Protein AF-A0A2R7KC63-F1 (afdb_monomer_lite)

Secondary structure (DSSP, 8-state):
-----EEEEETT--SHHHHHHHGGGGGGGGSHHHHHHHHHHHHHHHHTT--EEE-SS-EEEE-S-S-PPTTEEEEEEES-HHHHHHHHHHTGGG-S--B-SSSSTTPBPTT-TTS--TT--TTS--HHHHHHH--

pLDDT: mean 86.74, std 12.6, range [48.44, 96.81]

Radius of gyration: 17.28 Å; chains: 1; bounding box: 40×52×37 Å

Foldseek 3Di:
DDDQQEEEAAPPDDCPVVLVVCVVVVCLCVPPVQVVQQVVVVVVCVVVVFDWDDDNQAIEGADPDRHHTRSYHYYHHDHDLVVVQVVCVVCVQVDQAAEDPPSHPRHDHPPCRVPDDPCSDRGNDPPVVVVVPPD

Sequence (135 aa):
CRNVSKLFVPKDYSFVAFFEAIFKYQDVIHYEKYANNYDYNKAVFLMSNFKLLDNGFLTLKEDPSYASPISSVFYEFYENIEDLQARLEADAEQIQCIVSKDLVKNSIPFGQTQKPQLWDYADNVDTITFLLTTK

Structure (mmCIF, N/CA/C/O backbone):
data_AF-A0A2R7KC63-F1
#
_entry.id   AF-A0A2R7KC63-F1
#
loop_
_atom_site.group_PDB
_atom_site.id
_atom_site.type_symbol
_atom_site.label_atom_id
_atom_site.label_alt_id
_atom_site.label_comp_id
_atom_site.label_asym_id
_atom_site.label_entity_id
_atom_site.label_seq_id
_atom_site.pdbx_PDB_ins_code
_atom_site.Cartn_x
_atom_site.Cartn_y
_atom_site.Cartn_z
_atom_site.occupancy
_atom_site.B_iso_or_equiv
_atom_site.auth_seq_id
_atom_site.auth_comp_id
_atom_site.auth_asym_id
_atom_site.auth_atom_id
_atom_site.pdbx_PDB_model_num
ATOM 1 N N . CYS A 1 1 ? -6.216 13.164 -6.383 1.00 61.91 1 CYS A N 1
ATOM 2 C CA . CYS A 1 1 ? -6.322 11.700 -6.563 1.00 61.91 1 CYS A CA 1
ATOM 3 C C . CYS A 1 1 ? -5.879 11.014 -5.284 1.00 61.91 1 CYS A C 1
ATOM 5 O O . CYS A 1 1 ? -4.887 11.450 -4.717 1.00 61.91 1 CYS A O 1
ATOM 7 N N . ARG A 1 2 ? -6.613 9.993 -4.830 1.00 80.31 2 ARG A N 1
ATOM 8 C CA . ARG A 1 2 ? -6.258 9.194 -3.650 1.00 80.31 2 ARG A CA 1
ATOM 9 C C . ARG A 1 2 ? -5.502 7.952 -4.118 1.00 80.31 2 ARG A C 1
ATOM 11 O O . ARG A 1 2 ? -6.031 7.196 -4.933 1.00 80.31 2 ARG A O 1
ATOM 18 N N . ASN A 1 3 ? -4.271 7.784 -3.647 1.00 85.69 3 ASN A N 1
ATOM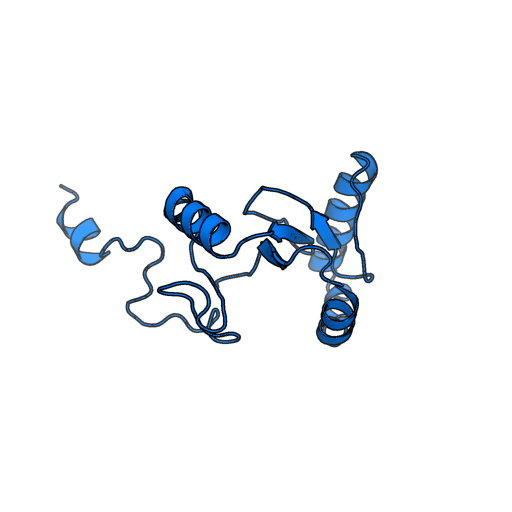 19 C CA . ASN A 1 3 ? -3.433 6.625 -3.954 1.00 85.69 3 ASN A CA 1
ATOM 20 C C . ASN A 1 3 ? -3.459 5.650 -2.774 1.00 85.69 3 ASN A C 1
ATOM 22 O O . ASN A 1 3 ? -3.643 6.067 -1.635 1.00 85.69 3 ASN A O 1
ATOM 26 N N . VAL A 1 4 ? -3.253 4.363 -3.047 1.00 91.00 4 VAL A N 1
ATOM 27 C CA . VAL A 1 4 ? -3.069 3.358 -1.995 1.00 91.00 4 VAL A CA 1
ATOM 28 C C . VAL A 1 4 ? -1.574 3.222 -1.737 1.00 91.00 4 VAL A C 1
ATOM 30 O O . VAL A 1 4 ? -0.851 2.719 -2.593 1.00 91.00 4 VAL A O 1
ATOM 33 N N . SER A 1 5 ? -1.118 3.705 -0.584 1.00 93.75 5 SER A N 1
ATOM 34 C CA . SER A 1 5 ? 0.287 3.651 -0.156 1.00 93.75 5 SER A CA 1
ATOM 35 C C . SER A 1 5 ? 0.580 2.515 0.825 1.00 93.75 5 SER A C 1
ATOM 37 O O . SER A 1 5 ? 1.727 2.086 0.940 1.00 93.75 5 SER A O 1
ATOM 39 N N . LYS A 1 6 ? -0.446 2.003 1.518 1.00 95.62 6 LYS A N 1
ATOM 40 C CA . LYS A 1 6 ? -0.309 0.935 2.510 1.00 95.62 6 LYS A CA 1
ATOM 41 C C . LYS A 1 6 ? -1.383 -0.141 2.363 1.00 95.62 6 LYS A C 1
ATOM 43 O O . LYS A 1 6 ? -2.544 0.166 2.092 1.00 95.62 6 LYS A O 1
ATOM 48 N N . LEU A 1 7 ? -0.986 -1.393 2.573 1.00 95.56 7 LEU A N 1
ATOM 49 C CA . LEU A 1 7 ? -1.848 -2.570 2.623 1.00 95.56 7 LEU A CA 1
ATOM 50 C C . LEU A 1 7 ? -1.777 -3.213 4.010 1.00 95.56 7 LEU A C 1
ATOM 52 O O . LEU A 1 7 ? -0.697 -3.496 4.516 1.00 95.56 7 LEU A O 1
ATOM 56 N N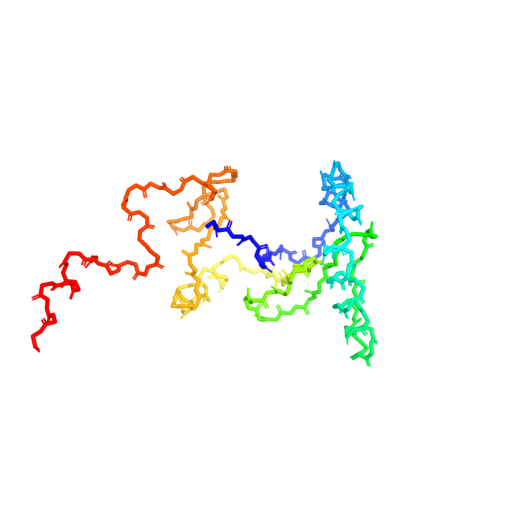 . PHE A 1 8 ? -2.931 -3.505 4.597 1.00 95.62 8 PHE A N 1
ATOM 57 C CA . PHE A 1 8 ? -3.020 -4.380 5.761 1.00 95.62 8 PHE A CA 1
ATOM 58 C C . PHE A 1 8 ? -3.510 -5.744 5.294 1.00 95.62 8 PHE A C 1
ATOM 60 O O . PHE A 1 8 ? -4.566 -5.845 4.664 1.00 95.62 8 PHE A O 1
ATOM 67 N N . VAL A 1 9 ? -2.735 -6.786 5.568 1.00 95.56 9 VAL A N 1
ATOM 68 C CA . VAL A 1 9 ? -3.021 -8.155 5.124 1.00 95.56 9 VAL A CA 1
ATOM 69 C C . VAL A 1 9 ? -3.048 -9.102 6.324 1.00 95.56 9 VAL A C 1
ATOM 71 O O . VAL A 1 9 ? -2.332 -8.863 7.292 1.00 95.56 9 VAL A O 1
ATOM 74 N N . PRO A 1 10 ? -3.878 -10.157 6.318 1.00 94.88 10 PRO A N 1
ATOM 75 C CA . PRO A 1 10 ? -3.887 -11.108 7.423 1.00 94.88 10 PRO A CA 1
ATOM 76 C C . PRO A 1 10 ? -2.533 -11.815 7.520 1.00 94.88 10 PRO A C 1
ATOM 78 O O . PRO A 1 10 ? -1.830 -11.959 6.515 1.00 94.88 10 PRO A O 1
ATOM 81 N N . LYS A 1 11 ? -2.172 -12.274 8.719 1.00 94.69 11 LYS A N 1
ATOM 82 C CA . LYS A 1 11 ? -0.970 -13.089 8.931 1.00 94.69 11 LYS A CA 1
ATOM 83 C C . LYS A 1 11 ? -0.890 -14.231 7.908 1.00 94.69 11 LYS A C 1
ATOM 85 O O . LYS A 1 11 ? -1.901 -14.841 7.566 1.00 94.69 11 LYS A O 1
ATOM 90 N N . ASP A 1 12 ? 0.318 -14.471 7.401 1.00 93.62 12 ASP A N 1
ATOM 91 C CA . ASP A 1 12 ? 0.625 -15.488 6.384 1.00 93.62 12 ASP A CA 1
ATOM 92 C C . ASP A 1 12 ? -0.031 -15.261 5.003 1.00 93.62 12 ASP A C 1
ATOM 94 O O . ASP A 1 12 ? -0.085 -16.167 4.167 1.00 93.62 12 ASP A O 1
ATOM 98 N N . TYR A 1 13 ? -0.498 -14.041 4.713 1.00 94.94 13 TYR A N 1
ATOM 99 C CA . TYR A 1 13 ? -0.998 -13.686 3.385 1.00 94.94 13 TYR A CA 1
ATOM 100 C C . TYR A 1 13 ? 0.079 -13.823 2.297 1.00 94.94 13 TYR A C 1
ATOM 102 O O . TYR A 1 13 ? 1.181 -13.282 2.401 1.00 94.94 13 TYR A O 1
ATOM 110 N N . SER A 1 14 ? -0.278 -14.496 1.200 1.00 94.81 14 SER A N 1
ATOM 111 C CA . SER A 1 14 ? 0.575 -14.639 0.020 1.00 94.81 14 SER A CA 1
ATOM 112 C C . SER A 1 14 ? 0.289 -13.553 -1.016 1.00 94.81 14 SER A C 1
ATOM 114 O O . SER A 1 14 ? -0.813 -13.460 -1.559 1.00 94.81 14 SER A O 1
ATOM 116 N N . PHE A 1 15 ? 1.320 -12.784 -1.369 1.00 95.25 15 PHE A N 1
ATOM 117 C CA . PHE A 1 15 ? 1.245 -11.743 -2.398 1.00 95.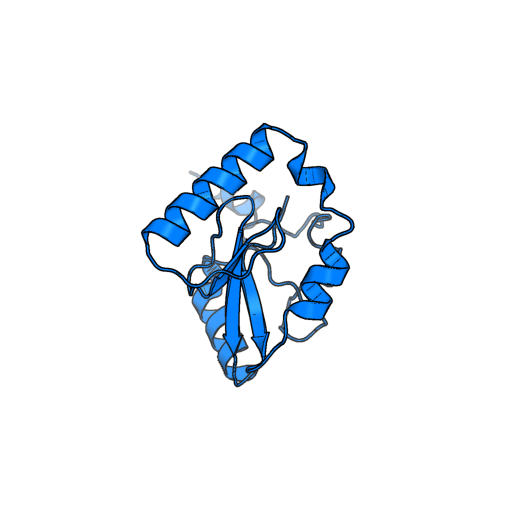25 15 PHE A CA 1
ATOM 118 C C . PHE A 1 15 ? 1.276 -12.272 -3.841 1.00 95.25 15 PHE A C 1
ATOM 120 O O . PHE A 1 15 ? 1.244 -11.472 -4.773 1.00 95.25 15 PHE A O 1
ATOM 127 N N . VAL A 1 16 ? 1.302 -13.593 -4.061 1.00 94.25 16 VAL A N 1
ATOM 128 C CA . VAL A 1 16 ? 1.348 -14.182 -5.414 1.00 94.25 16 VAL A CA 1
ATOM 129 C C . VAL A 1 16 ? 0.162 -13.713 -6.261 1.00 94.25 16 VAL A C 1
ATOM 131 O O . VAL A 1 16 ? 0.361 -13.105 -7.310 1.00 94.25 16 VAL A O 1
ATOM 134 N N . ALA A 1 17 ? -1.067 -13.887 -5.764 1.00 93.81 17 ALA A N 1
ATOM 135 C CA . ALA A 1 17 ? -2.273 -13.480 -6.491 1.00 93.81 17 ALA A CA 1
ATOM 136 C C . ALA A 1 17 ? -2.334 -11.959 -6.726 1.00 93.81 17 ALA A C 1
ATOM 138 O O . ALA A 1 17 ? -2.827 -11.499 -7.757 1.00 93.81 17 ALA A O 1
ATOM 139 N N . PHE A 1 18 ? -1.811 -11.168 -5.783 1.00 94.38 18 PHE A N 1
ATOM 140 C CA . PHE A 1 18 ? -1.705 -9.719 -5.940 1.00 94.38 18 PHE A CA 1
ATOM 141 C C . PHE A 1 18 ? -0.754 -9.353 -7.088 1.00 94.38 18 PHE A C 1
ATOM 143 O O . PHE A 1 18 ? -1.117 -8.555 -7.956 1.00 94.38 18 PHE A O 1
ATOM 150 N N . PHE A 1 19 ? 0.436 -9.958 -7.129 1.00 94.19 19 PHE A N 1
ATOM 151 C CA . PHE A 1 19 ? 1.412 -9.685 -8.179 1.00 94.19 19 PHE A CA 1
ATOM 152 C C . PHE A 1 19 ? 0.945 -10.142 -9.558 1.00 94.19 19 PHE A C 1
ATOM 154 O O . PHE A 1 19 ? 1.142 -9.414 -10.529 1.00 94.19 19 PHE A O 1
ATOM 161 N N . GLU A 1 20 ? 0.272 -11.286 -9.656 1.00 93.94 20 GLU A N 1
ATOM 162 C CA . GLU A 1 20 ? -0.331 -11.742 -10.912 1.00 93.94 20 GLU A CA 1
ATOM 163 C C . GLU A 1 20 ? -1.398 -10.758 -11.412 1.00 93.94 20 GLU A C 1
ATOM 165 O O . GLU A 1 20 ? -1.399 -10.368 -12.581 1.00 93.94 20 GLU A O 1
ATOM 170 N N . ALA A 1 21 ? -2.277 -10.287 -10.522 1.00 93.25 21 ALA A N 1
ATOM 171 C CA . ALA A 1 21 ? -3.349 -9.364 -10.884 1.00 93.25 21 ALA A CA 1
ATOM 172 C C . ALA A 1 21 ? -2.836 -7.982 -11.328 1.00 93.25 21 ALA A C 1
ATOM 174 O O . ALA A 1 21 ? -3.437 -7.351 -12.206 1.00 93.25 21 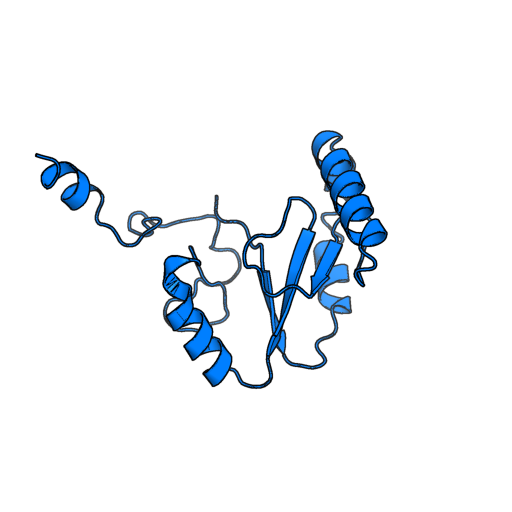ALA A O 1
ATOM 175 N N . ILE A 1 22 ? -1.745 -7.497 -10.726 1.00 93.56 22 ILE A N 1
ATOM 176 C CA . ILE A 1 22 ? -1.167 -6.184 -11.046 1.00 93.56 22 ILE A CA 1
ATOM 177 C C . ILE A 1 22 ? -0.229 -6.226 -12.257 1.00 93.56 22 ILE A C 1
ATOM 179 O O . ILE A 1 22 ? 0.013 -5.185 -12.863 1.00 93.56 22 ILE A O 1
ATOM 183 N N . PHE A 1 23 ? 0.240 -7.410 -12.665 1.00 94.00 23 PHE A N 1
ATOM 184 C CA . PHE A 1 23 ? 1.173 -7.592 -13.784 1.00 94.00 23 PHE A CA 1
ATOM 185 C C . PHE A 1 23 ? 0.671 -7.003 -15.108 1.00 94.00 23 PHE A C 1
ATOM 187 O O . PHE A 1 23 ? 1.455 -6.524 -15.923 1.00 94.00 23 PHE A O 1
ATOM 194 N N . LYS A 1 24 ? -0.651 -6.930 -15.300 1.00 95.12 24 LYS A N 1
ATOM 195 C CA . LYS A 1 24 ? -1.266 -6.261 -16.460 1.00 95.12 24 LYS A CA 1
ATOM 196 C C . LYS A 1 24 ? -0.899 -4.774 -16.606 1.00 95.12 24 LYS A C 1
ATOM 198 O O . LYS A 1 24 ? -1.169 -4.197 -17.650 1.00 95.12 24 LYS A O 1
ATOM 203 N N . TYR A 1 25 ? -0.338 -4.152 -15.567 1.00 93.50 25 TYR A N 1
ATOM 204 C CA . TYR A 1 25 ? 0.110 -2.758 -15.563 1.00 93.50 25 TYR A CA 1
ATOM 205 C C . TYR A 1 25 ? 1.634 -2.602 -15.688 1.00 93.50 25 TYR A C 1
ATOM 207 O O . TYR A 1 25 ? 2.128 -1.488 -15.525 1.00 93.50 25 TYR A O 1
ATOM 215 N N . GLN A 1 26 ? 2.376 -3.678 -15.976 1.00 95.50 26 GLN A N 1
ATOM 216 C CA . GLN A 1 26 ? 3.844 -3.670 -16.062 1.00 95.50 26 GLN A CA 1
ATOM 217 C C . GLN A 1 26 ? 4.407 -2.593 -17.000 1.00 95.50 26 GLN A C 1
ATOM 219 O O . GLN A 1 26 ? 5.458 -2.028 -16.712 1.00 95.50 26 GLN A O 1
ATOM 224 N N . ASP A 1 27 ? 3.676 -2.242 -18.064 1.00 96.44 27 ASP A N 1
ATOM 225 C CA . ASP A 1 27 ? 4.096 -1.261 -19.072 1.00 96.44 27 ASP A CA 1
ATOM 226 C C . ASP A 1 27 ? 4.356 0.134 -18.480 1.00 96.44 27 ASP A C 1
ATOM 228 O O . ASP A 1 27 ? 5.012 0.966 -19.109 1.00 96.44 27 ASP A O 1
ATOM 232 N N . VAL A 1 28 ? 3.899 0.396 -17.247 1.00 94.31 28 VAL A N 1
ATOM 233 C CA . VAL A 1 28 ? 4.216 1.625 -16.511 1.00 94.31 28 VAL A CA 1
ATOM 234 C C . VAL A 1 28 ? 5.728 1.842 -16.358 1.00 94.31 28 VAL A C 1
ATOM 236 O O . VAL A 1 28 ? 6.185 2.985 -16.304 1.00 94.31 28 VAL A O 1
ATOM 239 N N . ILE A 1 29 ? 6.520 0.766 -16.353 1.00 95.75 29 ILE A N 1
ATOM 240 C CA . ILE A 1 29 ? 7.980 0.848 -16.270 1.00 95.75 29 ILE A CA 1
ATOM 241 C C . ILE A 1 29 ? 8.610 1.485 -17.512 1.00 95.75 29 ILE A C 1
ATOM 243 O O . ILE A 1 29 ? 9.715 2.007 -17.442 1.00 95.75 29 ILE A O 1
ATOM 247 N N . HIS A 1 30 ? 7.913 1.509 -18.651 1.00 95.75 30 HIS A N 1
ATOM 248 C CA . HIS A 1 30 ? 8.417 2.153 -19.865 1.00 95.75 30 HIS A CA 1
ATOM 249 C C . HIS A 1 30 ? 8.351 3.684 -19.805 1.00 95.75 30 HIS A C 1
ATOM 251 O O . HIS A 1 30 ? 8.967 4.361 -20.629 1.00 95.75 30 HIS A O 1
ATOM 257 N N . TYR A 1 31 ? 7.649 4.257 -18.822 1.00 96.06 31 TYR A N 1
ATOM 258 C CA . TYR A 1 31 ? 7.709 5.690 -18.565 1.00 96.06 31 TYR A CA 1
ATOM 259 C C . TYR A 1 31 ? 8.975 6.025 -17.778 1.00 96.06 31 TYR A C 1
ATOM 261 O O . TYR A 1 31 ? 9.080 5.726 -16.591 1.00 96.06 31 TYR A O 1
ATOM 269 N N . GLU A 1 32 ? 9.902 6.735 -18.418 1.00 96.19 32 GLU A N 1
ATOM 270 C CA . GLU A 1 32 ? 11.225 7.070 -17.869 1.00 96.19 32 GLU A CA 1
ATOM 271 C C . GLU A 1 32 ? 11.165 7.679 -16.457 1.00 96.19 32 GLU A C 1
ATOM 273 O O . GLU A 1 32 ? 11.892 7.273 -15.555 1.00 96.19 32 GLU A O 1
ATOM 278 N N . LYS A 1 33 ? 10.232 8.609 -16.214 1.00 95.62 33 LYS A N 1
ATOM 279 C CA . LYS A 1 33 ? 10.054 9.216 -14.883 1.00 95.62 33 LYS A CA 1
ATOM 280 C C . LYS A 1 33 ? 9.663 8.193 -13.817 1.00 95.62 33 LYS A C 1
ATOM 282 O O . LYS A 1 33 ? 10.080 8.334 -12.670 1.00 95.62 33 LYS A O 1
ATOM 287 N N . TYR A 1 34 ? 8.845 7.206 -14.170 1.00 96.38 34 TYR A N 1
ATOM 288 C CA . TYR A 1 34 ? 8.445 6.150 -13.249 1.00 96.38 34 TYR A CA 1
ATOM 289 C C . TYR A 1 34 ? 9.605 5.185 -13.001 1.00 96.38 34 TYR A C 1
ATOM 291 O O . TYR A 1 34 ? 9.928 4.937 -11.842 1.00 96.38 34 TYR A O 1
ATOM 299 N N . ALA A 1 35 ? 10.280 4.735 -14.064 1.00 96.00 35 ALA A N 1
ATOM 300 C CA . ALA A 1 35 ? 11.462 3.876 -13.974 1.00 96.00 35 ALA A CA 1
ATOM 301 C C . ALA A 1 35 ? 12.542 4.473 -13.068 1.00 96.00 35 ALA A C 1
ATOM 303 O O . ALA A 1 35 ? 13.010 3.810 -12.149 1.00 96.00 35 ALA A O 1
ATOM 304 N N . ASN A 1 36 ? 12.838 5.764 -13.228 1.00 95.88 36 ASN A N 1
ATOM 305 C CA . ASN A 1 36 ? 13.820 6.455 -12.393 1.00 95.88 36 ASN A CA 1
ATOM 306 C C . ASN A 1 36 ? 13.426 6.466 -10.905 1.00 95.88 36 ASN A C 1
ATOM 308 O O . ASN A 1 36 ? 14.284 6.315 -10.039 1.00 95.88 36 ASN A O 1
ATOM 312 N N . ASN A 1 37 ? 12.134 6.633 -10.591 1.00 95.44 37 ASN A N 1
ATOM 313 C CA . ASN A 1 37 ? 11.655 6.546 -9.207 1.00 95.44 37 ASN A CA 1
ATOM 314 C C . ASN A 1 37 ? 11.756 5.116 -8.667 1.00 95.44 37 ASN A C 1
ATOM 316 O O . ASN A 1 37 ? 12.122 4.929 -7.508 1.00 95.44 37 ASN A O 1
ATOM 320 N N . TYR A 1 38 ? 11.443 4.125 -9.494 1.00 96.50 38 TYR A N 1
ATOM 321 C CA . TYR A 1 38 ? 11.549 2.716 -9.142 1.00 96.50 38 TYR A CA 1
ATOM 322 C C . TYR A 1 38 ? 12.982 2.299 -8.838 1.00 96.50 38 TYR A C 1
ATOM 324 O O . TYR A 1 38 ? 13.249 1.821 -7.734 1.00 96.50 38 TYR A O 1
ATOM 332 N N . ASP A 1 39 ? 13.919 2.581 -9.738 1.00 95.56 39 ASP A N 1
ATOM 333 C CA . ASP A 1 39 ? 15.324 2.232 -9.544 1.00 95.56 39 ASP A CA 1
ATOM 334 C C . ASP A 1 39 ? 15.920 2.948 -8.327 1.00 95.56 39 ASP A C 1
ATOM 336 O O . ASP A 1 39 ? 16.618 2.327 -7.521 1.00 95.56 39 ASP A O 1
ATOM 340 N N . TYR A 1 40 ? 15.590 4.231 -8.136 1.00 95.25 40 TYR A N 1
ATOM 341 C CA . TYR A 1 40 ? 16.034 5.000 -6.974 1.00 95.25 40 TYR A CA 1
ATOM 342 C C . TYR A 1 40 ? 15.536 4.395 -5.654 1.00 95.25 40 TYR A C 1
ATOM 344 O O . TYR A 1 40 ? 16.342 4.088 -4.773 1.00 95.25 40 TYR A O 1
ATOM 352 N N . ASN A 1 41 ? 14.222 4.190 -5.506 1.00 94.50 41 ASN A N 1
ATOM 353 C CA . ASN A 1 41 ? 13.652 3.683 -4.253 1.00 94.50 41 ASN A CA 1
ATOM 354 C C . ASN A 1 41 ? 14.103 2.248 -3.971 1.00 94.50 41 ASN A C 1
ATOM 356 O O . ASN A 1 41 ? 14.463 1.923 -2.838 1.00 94.50 41 ASN A O 1
ATOM 360 N N . LYS A 1 42 ? 14.177 1.407 -5.008 1.00 93.81 42 LYS A N 1
ATOM 361 C CA . LYS A 1 42 ? 14.716 0.051 -4.900 1.00 93.81 42 LYS A CA 1
ATOM 362 C C . LYS A 1 42 ? 16.159 0.060 -4.400 1.00 93.81 42 LYS A C 1
ATOM 364 O O . LYS A 1 42 ? 16.477 -0.677 -3.468 1.00 93.81 42 LYS A O 1
ATOM 369 N N . ALA A 1 43 ? 17.021 0.909 -4.960 1.00 93.69 43 ALA A N 1
ATOM 370 C CA . ALA A 1 43 ? 18.402 1.036 -4.503 1.00 93.69 43 ALA A CA 1
ATOM 371 C C . ALA A 1 43 ? 18.478 1.487 -3.035 1.00 93.69 43 ALA A C 1
ATOM 373 O O . ALA A 1 43 ? 19.197 0.872 -2.247 1.00 93.69 43 ALA A O 1
ATOM 374 N N . VAL A 1 44 ? 17.704 2.505 -2.639 1.00 92.75 44 VAL A N 1
ATOM 375 C CA . VAL A 1 44 ? 17.645 2.999 -1.247 1.00 92.75 44 VAL A CA 1
ATOM 376 C C . VAL A 1 44 ? 17.263 1.887 -0.270 1.00 92.75 44 VAL A C 1
ATOM 378 O O . VAL A 1 44 ? 17.889 1.733 0.785 1.00 92.75 44 VAL A O 1
ATOM 381 N N . PHE A 1 45 ? 16.262 1.081 -0.618 1.00 92.69 45 PHE A N 1
ATOM 382 C CA . PHE A 1 45 ? 15.810 -0.009 0.236 1.00 92.69 45 PHE A CA 1
ATOM 383 C C . PHE A 1 45 ? 16.815 -1.160 0.323 1.00 92.69 45 PHE A C 1
ATOM 385 O O . PHE A 1 45 ? 17.057 -1.663 1.423 1.00 92.69 45 PHE A O 1
ATOM 392 N N . LEU A 1 46 ? 17.436 -1.542 -0.797 1.00 90.31 46 LEU A N 1
ATOM 393 C CA . LEU A 1 46 ? 18.462 -2.589 -0.823 1.00 90.31 46 LEU A CA 1
ATOM 394 C C . LEU A 1 46 ? 19.717 -2.180 -0.044 1.00 90.31 46 LEU A C 1
ATOM 396 O O . LEU A 1 46 ? 20.245 -2.987 0.715 1.00 90.31 46 LEU A O 1
ATOM 400 N N . MET A 1 47 ? 20.156 -0.921 -0.158 1.00 90.31 47 MET A N 1
ATOM 401 C CA . MET A 1 47 ? 21.286 -0.392 0.624 1.00 90.31 47 MET A CA 1
ATOM 402 C C . MET A 1 47 ? 21.028 -0.430 2.133 1.00 90.31 47 MET A C 1
ATOM 404 O O . MET A 1 47 ? 21.963 -0.522 2.922 1.00 90.31 47 MET A O 1
ATOM 408 N N . SER A 1 48 ? 19.759 -0.380 2.529 1.00 88.69 48 SER A N 1
ATOM 409 C CA . SER A 1 48 ? 19.336 -0.423 3.928 1.00 88.69 48 SER A CA 1
ATOM 410 C C . SER A 1 48 ? 19.037 -1.850 4.421 1.00 88.69 48 SER A C 1
ATOM 412 O O . SER A 1 48 ? 18.487 -2.009 5.507 1.00 88.69 48 SER A O 1
ATOM 414 N N . ASN A 1 49 ? 19.384 -2.892 3.649 1.00 85.19 49 ASN A N 1
ATOM 415 C CA . ASN A 1 49 ? 19.139 -4.309 3.963 1.00 85.19 49 ASN A CA 1
ATOM 416 C C . ASN A 1 49 ? 17.666 -4.661 4.254 1.00 85.19 49 ASN A C 1
ATOM 418 O O . ASN A 1 49 ? 17.375 -5.621 4.974 1.00 85.19 49 ASN A O 1
ATOM 422 N N . PHE A 1 50 ? 16.714 -3.920 3.681 1.00 87.06 50 PHE A N 1
ATOM 423 C CA . PHE A 1 50 ? 15.305 -4.286 3.793 1.00 87.06 50 PHE A CA 1
ATOM 424 C C . PHE A 1 50 ? 14.978 -5.479 2.894 1.00 87.06 50 PHE A C 1
ATOM 426 O O . PHE A 1 50 ? 15.415 -5.555 1.745 1.00 87.06 50 PHE A O 1
ATOM 433 N N . LYS A 1 51 ? 14.154 -6.402 3.404 1.00 86.88 51 LYS A N 1
ATOM 434 C CA . LYS A 1 51 ? 13.541 -7.439 2.571 1.00 86.88 51 LYS A CA 1
ATOM 435 C C . LYS A 1 51 ? 12.458 -6.799 1.710 1.00 86.88 51 LYS A C 1
ATOM 437 O O . LYS A 1 51 ? 11.563 -6.137 2.230 1.00 86.88 51 LYS A O 1
ATOM 442 N N . LEU A 1 52 ? 12.550 -7.015 0.405 1.00 91.19 52 LEU A N 1
ATOM 443 C CA . LEU A 1 52 ? 11.615 -6.487 -0.577 1.00 91.19 52 LEU A CA 1
ATOM 444 C C . LEU A 1 52 ? 10.987 -7.634 -1.348 1.00 91.19 52 LEU A C 1
ATOM 446 O O . LEU A 1 52 ? 11.679 -8.575 -1.741 1.00 91.19 52 LEU A O 1
ATOM 450 N N . LEU A 1 53 ? 9.688 -7.522 -1.593 1.00 92.69 53 LEU A N 1
ATOM 451 C CA . LEU A 1 53 ? 9.039 -8.280 -2.652 1.00 92.69 53 LEU A CA 1
ATOM 452 C C . LEU A 1 53 ? 9.010 -7.388 -3.888 1.00 92.69 53 LEU A C 1
ATOM 454 O O . LEU A 1 53 ? 8.649 -6.218 -3.800 1.00 92.69 53 LEU A O 1
ATOM 458 N N . ASP A 1 54 ? 9.408 -7.927 -5.028 1.00 92.19 54 ASP A N 1
ATOM 459 C CA . ASP A 1 54 ? 9.605 -7.156 -6.248 1.00 92.19 54 ASP A CA 1
ATOM 460 C C . ASP A 1 54 ? 9.109 -7.955 -7.453 1.00 92.19 54 ASP A C 1
ATOM 462 O O . ASP A 1 54 ? 9.353 -9.159 -7.550 1.00 92.19 54 ASP A O 1
ATOM 466 N N . ASN A 1 55 ? 8.412 -7.278 -8.363 1.00 91.06 55 ASN A N 1
ATOM 467 C CA . ASN A 1 55 ? 7.908 -7.840 -9.613 1.00 91.06 55 ASN A CA 1
ATOM 468 C C . ASN A 1 55 ? 8.451 -7.126 -10.868 1.00 91.06 55 ASN A C 1
ATOM 470 O O . ASN A 1 55 ? 7.925 -7.336 -11.961 1.00 91.06 55 ASN A O 1
ATOM 474 N N . GLY A 1 56 ? 9.475 -6.278 -10.727 1.00 91.19 56 GLY A N 1
ATOM 475 C CA . GLY A 1 56 ? 10.141 -5.593 -11.836 1.00 91.19 56 GLY A CA 1
ATOM 476 C C . GLY A 1 56 ? 9.606 -4.196 -12.153 1.00 91.19 56 GLY A C 1
ATOM 477 O O . GLY A 1 56 ? 10.216 -3.497 -12.957 1.00 91.19 56 GLY A O 1
ATOM 478 N N . PHE A 1 57 ? 8.508 -3.771 -11.526 1.00 94.19 57 PHE A N 1
ATOM 479 C CA . PHE A 1 57 ? 7.966 -2.413 -11.675 1.00 94.19 57 PHE A CA 1
ATOM 480 C C . PHE A 1 57 ? 7.282 -1.876 -10.411 1.00 94.19 57 PHE A C 1
ATOM 482 O O . PHE A 1 57 ? 7.015 -0.683 -10.319 1.00 94.19 57 PHE A O 1
ATOM 489 N N . LEU A 1 58 ? 7.002 -2.729 -9.428 1.00 95.12 58 LEU A N 1
ATOM 490 C CA . LEU A 1 58 ? 6.428 -2.378 -8.139 1.00 95.12 58 LEU A CA 1
ATOM 491 C C . LEU A 1 58 ? 7.175 -3.129 -7.038 1.00 95.12 58 LEU A C 1
ATOM 493 O O . LEU A 1 58 ? 7.320 -4.350 -7.093 1.00 95.12 58 LEU A O 1
ATOM 497 N N . THR A 1 59 ? 7.569 -2.405 -5.995 1.00 95.25 59 THR A N 1
ATOM 498 C CA . THR A 1 59 ? 8.132 -3.007 -4.784 1.00 95.25 59 THR A CA 1
ATOM 499 C C . THR A 1 59 ? 7.109 -3.028 -3.652 1.00 95.25 59 THR A C 1
ATOM 501 O O . THR A 1 59 ? 6.344 -2.079 -3.462 1.00 95.25 59 THR A O 1
ATOM 504 N N . LEU A 1 60 ? 7.092 -4.111 -2.878 1.00 95.88 60 LEU A N 1
ATOM 505 C CA . LEU A 1 60 ? 6.404 -4.189 -1.596 1.00 95.88 60 LEU A CA 1
ATOM 506 C C . LEU A 1 60 ? 7.430 -4.287 -0.475 1.00 95.88 60 LEU A C 1
ATOM 508 O O . LEU A 1 60 ? 8.339 -5.123 -0.514 1.00 95.88 60 LEU A O 1
ATOM 512 N N . LYS A 1 61 ? 7.248 -3.452 0.543 1.00 94.94 61 LYS A N 1
ATOM 513 C CA . LYS A 1 61 ? 8.106 -3.396 1.725 1.00 94.94 61 LYS A CA 1
ATOM 514 C C . LYS A 1 61 ? 7.245 -3.502 2.976 1.00 94.94 61 LYS A C 1
ATOM 516 O O . LYS A 1 61 ? 6.247 -2.799 3.089 1.00 94.94 61 LYS A O 1
ATOM 521 N N . GLU A 1 62 ? 7.643 -4.353 3.911 1.00 95.19 62 GLU A N 1
ATOM 522 C CA . GLU A 1 62 ? 7.010 -4.382 5.226 1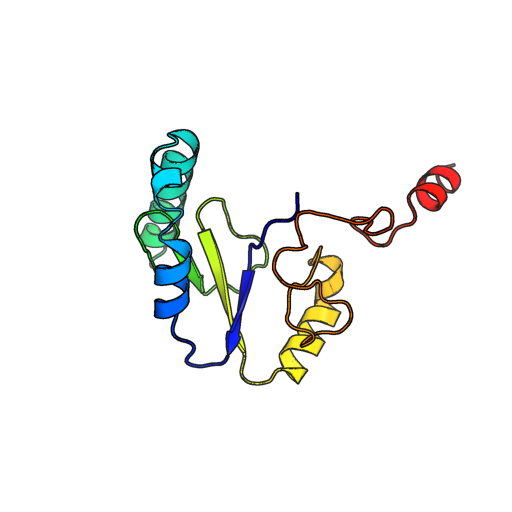.00 95.19 62 GLU A CA 1
ATOM 523 C C . GLU A 1 62 ? 7.452 -3.140 6.015 1.00 95.19 62 GLU A C 1
ATOM 525 O O . GLU A 1 62 ? 8.648 -2.955 6.256 1.00 95.19 62 GLU A O 1
ATOM 530 N N . ASP A 1 63 ? 6.516 -2.243 6.335 1.00 94.88 63 ASP A N 1
ATOM 531 C CA . ASP A 1 63 ? 6.829 -0.967 6.989 1.00 94.88 63 ASP A CA 1
ATOM 532 C C . ASP A 1 63 ? 5.615 -0.405 7.760 1.00 94.88 63 ASP A C 1
ATOM 534 O O . ASP A 1 63 ? 4.499 -0.368 7.220 1.00 94.88 63 ASP A O 1
ATOM 538 N N . PRO A 1 64 ? 5.794 0.067 9.011 1.00 93.44 64 PRO A N 1
ATOM 539 C CA . PRO A 1 64 ? 4.719 0.666 9.797 1.00 93.44 64 PRO A CA 1
ATOM 540 C C . PRO A 1 64 ? 4.241 2.028 9.270 1.00 93.44 64 PRO A C 1
ATOM 542 O O . PRO A 1 64 ? 3.097 2.396 9.543 1.00 93.44 64 PRO A O 1
ATOM 545 N N . SER A 1 65 ? 5.046 2.744 8.482 1.00 93.19 65 SER A N 1
ATOM 546 C CA . SER A 1 65 ? 4.688 4.043 7.900 1.00 93.19 65 SER A CA 1
ATOM 547 C C . SER A 1 65 ? 3.477 3.955 6.966 1.00 93.19 65 SER A C 1
ATOM 549 O O . SER A 1 65 ? 3.307 2.979 6.239 1.00 93.19 65 SER A O 1
ATOM 551 N N . TYR A 1 66 ? 2.646 5.001 6.946 1.00 91.25 66 TYR A N 1
ATOM 552 C CA . TYR A 1 66 ? 1.501 5.121 6.035 1.00 91.25 66 TYR A CA 1
ATOM 553 C C . TYR A 1 66 ? 1.874 5.666 4.652 1.00 91.25 66 TYR A C 1
ATOM 555 O O . TYR A 1 66 ? 1.129 5.467 3.690 1.00 91.25 66 TYR A O 1
ATOM 563 N N . ALA A 1 67 ? 3.015 6.346 4.527 1.00 90.88 67 ALA A N 1
ATOM 564 C CA . ALA A 1 67 ? 3.428 7.013 3.298 1.00 90.88 67 ALA A CA 1
ATOM 565 C C . ALA A 1 67 ? 4.528 6.212 2.592 1.00 90.88 67 ALA A C 1
ATOM 567 O O . ALA A 1 67 ? 5.685 6.225 3.014 1.00 90.88 67 ALA A O 1
ATOM 568 N N . SER A 1 68 ? 4.165 5.543 1.498 1.00 92.94 68 SER A N 1
ATOM 569 C CA . SER A 1 68 ? 5.112 4.866 0.618 1.00 92.94 68 SER A CA 1
ATOM 570 C C . SER A 1 68 ? 5.554 5.789 -0.523 1.00 92.94 68 SER A C 1
ATOM 572 O O . SER A 1 68 ? 4.762 6.606 -1.011 1.00 92.94 68 SER A O 1
ATOM 574 N N . PRO A 1 69 ? 6.816 5.691 -0.974 1.00 93.50 69 PRO A N 1
ATOM 575 C CA . PRO A 1 69 ? 7.264 6.435 -2.139 1.00 93.50 69 PRO A CA 1
ATOM 576 C C . PRO A 1 69 ? 6.646 5.871 -3.425 1.00 93.50 69 PRO A C 1
ATOM 578 O O . PRO A 1 69 ? 6.109 4.763 -3.461 1.00 93.50 69 PRO A O 1
ATOM 581 N N . ILE A 1 70 ? 6.753 6.634 -4.516 1.00 91.94 70 ILE A N 1
ATOM 582 C CA . ILE A 1 70 ? 6.331 6.192 -5.853 1.00 91.94 70 ILE A CA 1
ATOM 583 C C . ILE A 1 70 ? 6.969 4.835 -6.164 1.00 91.94 70 ILE A C 1
ATOM 585 O O . ILE A 1 70 ? 8.102 4.586 -5.756 1.00 91.94 70 ILE A O 1
ATOM 589 N N . SER A 1 71 ? 6.250 3.974 -6.897 1.00 92.19 71 SER A N 1
ATOM 590 C CA . SER A 1 71 ? 6.651 2.602 -7.278 1.00 92.19 71 SER A CA 1
ATOM 591 C C . SER A 1 71 ? 6.844 1.620 -6.116 1.00 92.19 71 SER A C 1
ATOM 593 O O . SER A 1 71 ? 7.332 0.506 -6.304 1.00 92.19 71 SER A O 1
ATOM 595 N N . SER A 1 72 ? 6.435 2.021 -4.912 1.00 95.06 72 SER A N 1
ATOM 596 C CA . SER A 1 72 ? 6.514 1.199 -3.712 1.00 95.06 72 SER A CA 1
ATOM 597 C C . SER A 1 72 ? 5.188 1.242 -2.967 1.00 95.06 72 SER A C 1
ATOM 599 O O . SER A 1 72 ? 4.542 2.287 -2.887 1.00 95.06 72 SER A O 1
ATOM 601 N N . VAL A 1 73 ? 4.781 0.118 -2.393 1.00 95.75 73 VAL A N 1
ATOM 602 C CA . VAL A 1 73 ? 3.620 0.039 -1.502 1.00 95.75 73 VAL A CA 1
ATOM 603 C C . VAL A 1 73 ? 4.059 -0.639 -0.218 1.00 95.75 73 VAL A C 1
ATOM 605 O O . VAL A 1 73 ? 4.731 -1.671 -0.235 1.00 95.75 73 VAL A O 1
ATOM 608 N N . PHE A 1 74 ? 3.714 -0.032 0.909 1.00 96.81 74 PHE A N 1
ATOM 609 C CA . PHE A 1 74 ? 4.019 -0.614 2.203 1.00 96.81 74 PHE A CA 1
ATOM 610 C C . PHE A 1 74 ? 2.961 -1.630 2.585 1.00 96.81 74 PHE A C 1
ATOM 612 O O . PHE A 1 74 ? 1.799 -1.522 2.189 1.00 96.81 74 PHE A O 1
ATOM 619 N N . TYR A 1 75 ? 3.356 -2.641 3.340 1.00 96.81 75 TYR A N 1
ATOM 620 C CA . TYR A 1 75 ? 2.409 -3.584 3.899 1.00 96.81 75 TYR A CA 1
ATOM 621 C C . TYR A 1 75 ? 2.725 -3.906 5.347 1.00 96.81 75 TYR A C 1
ATOM 623 O O . TYR A 1 75 ? 3.836 -3.688 5.827 1.00 96.81 75 TYR A O 1
ATOM 631 N N . GLU A 1 76 ? 1.716 -4.411 6.037 1.00 96.12 76 GLU A N 1
ATOM 632 C CA . GLU A 1 76 ? 1.848 -4.913 7.392 1.00 96.12 76 GLU A CA 1
ATOM 633 C C . GLU A 1 76 ? 0.869 -6.063 7.612 1.00 96.12 76 GLU A C 1
ATOM 635 O O . GLU A 1 76 ? -0.238 -6.068 7.055 1.00 96.12 76 GLU A O 1
ATOM 640 N N . PHE A 1 77 ? 1.282 -7.034 8.421 1.00 96.12 77 PHE A N 1
ATOM 641 C CA . PHE A 1 77 ? 0.418 -8.128 8.829 1.00 96.12 77 PHE A CA 1
ATOM 642 C C . PHE A 1 77 ? -0.446 -7.723 10.022 1.00 96.12 77 PHE A C 1
ATOM 644 O O . PHE A 1 77 ? 0.035 -7.084 10.954 1.00 96.12 77 PHE A O 1
ATOM 651 N N . TYR A 1 78 ? -1.706 -8.149 10.024 1.00 94.75 78 TYR A N 1
ATOM 652 C CA . TYR A 1 78 ? -2.557 -8.115 11.210 1.00 94.75 78 TYR A CA 1
ATOM 653 C C . TYR A 1 78 ? -2.978 -9.534 11.602 1.00 94.75 78 TYR A C 1
ATOM 655 O O . TYR A 1 78 ? -3.187 -10.399 10.747 1.00 94.75 78 TYR A O 1
ATOM 663 N N . GLU A 1 79 ? -3.098 -9.775 12.906 1.00 94.00 79 GLU A N 1
ATOM 664 C CA . GLU A 1 79 ? -3.624 -11.037 13.441 1.00 94.00 79 GLU A CA 1
ATOM 665 C C . GLU A 1 79 ? -5.122 -10.933 13.712 1.00 94.00 79 GLU A C 1
ATOM 667 O O . GLU A 1 79 ? -5.882 -11.825 13.339 1.00 94.00 79 GLU A O 1
ATOM 672 N N . ASN A 1 80 ? -5.541 -9.814 14.309 1.00 93.75 80 ASN A N 1
ATOM 673 C CA . ASN A 1 80 ? -6.928 -9.537 14.625 1.00 93.75 80 ASN A CA 1
ATOM 674 C C . ASN A 1 80 ? -7.429 -8.275 13.901 1.00 93.75 80 ASN A C 1
ATOM 676 O O . ASN A 1 80 ? -6.760 -7.240 13.876 1.00 93.75 80 ASN A O 1
ATOM 680 N N . ILE A 1 81 ? -8.623 -8.367 13.315 1.00 91.75 81 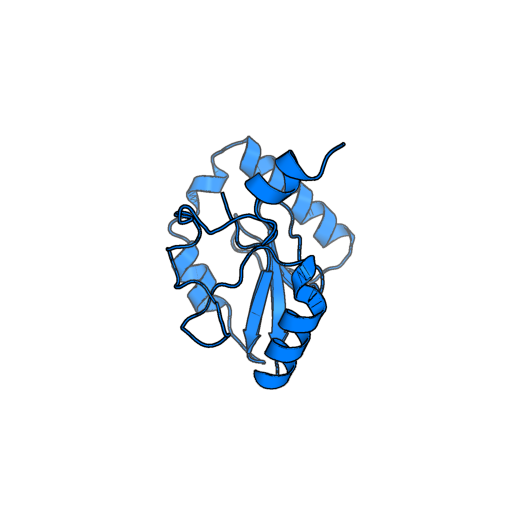ILE A N 1
ATOM 681 C CA . ILE A 1 81 ? -9.302 -7.246 12.670 1.00 91.75 81 ILE A CA 1
ATOM 682 C C . ILE A 1 81 ? -9.733 -6.183 13.684 1.00 91.75 81 ILE A C 1
ATOM 684 O O . ILE A 1 81 ? -9.686 -4.999 13.356 1.00 91.75 81 ILE A O 1
ATOM 688 N N . GLU A 1 82 ? -10.099 -6.570 14.910 1.00 92.88 82 GLU A N 1
ATOM 689 C CA . GLU A 1 82 ? -10.505 -5.608 15.942 1.00 92.88 82 GLU A CA 1
ATOM 690 C C . GLU A 1 82 ? -9.338 -4.700 16.358 1.00 92.88 82 GLU A C 1
ATOM 692 O O . GLU A 1 82 ? -9.499 -3.483 16.445 1.00 92.88 82 GLU A O 1
ATOM 697 N N . ASP A 1 83 ? -8.139 -5.268 16.517 1.00 93.25 83 ASP A N 1
ATOM 698 C CA . ASP A 1 83 ? -6.927 -4.503 16.836 1.00 93.25 83 ASP A CA 1
ATOM 699 C C . ASP A 1 83 ? -6.548 -3.558 15.688 1.00 93.25 83 ASP A C 1
ATOM 701 O O . ASP A 1 83 ? -6.149 -2.410 15.910 1.00 93.25 83 ASP A O 1
ATOM 705 N N . LEU A 1 84 ? -6.716 -4.017 14.442 1.00 92.94 84 LEU A N 1
ATOM 706 C CA . LEU A 1 84 ? -6.496 -3.182 13.266 1.00 92.94 84 LEU A CA 1
ATOM 707 C C . LEU A 1 84 ? -7.480 -2.007 13.229 1.00 92.94 84 LEU A C 1
ATOM 709 O O . LEU A 1 84 ? -7.064 -0.882 12.967 1.00 92.94 84 LEU A O 1
ATOM 713 N N . GLN A 1 85 ? -8.764 -2.240 13.504 1.00 92.44 85 GLN A N 1
ATOM 714 C CA . GLN A 1 85 ? -9.765 -1.172 13.552 1.00 92.44 85 GLN A CA 1
ATOM 715 C C . GLN A 1 85 ? -9.420 -0.132 14.621 1.00 92.44 85 GLN A C 1
ATOM 717 O O . GLN A 1 85 ? -9.399 1.057 14.310 1.00 92.44 85 GLN A O 1
ATOM 722 N N . ALA A 1 86 ? -9.060 -0.565 15.833 1.00 93.00 86 ALA A N 1
ATOM 723 C CA . ALA A 1 86 ? -8.661 0.342 16.908 1.00 93.00 86 ALA A CA 1
ATOM 724 C C . ALA A 1 86 ? -7.444 1.200 16.521 1.00 93.00 86 ALA A C 1
ATOM 726 O O . ALA A 1 86 ? -7.411 2.401 16.792 1.00 93.00 86 ALA A O 1
ATOM 727 N N . ARG A 1 87 ? -6.458 0.612 15.832 1.00 92.81 87 ARG A N 1
ATOM 728 C CA . ARG A 1 87 ? -5.301 1.358 15.320 1.00 92.81 87 ARG A CA 1
ATOM 729 C C . ARG A 1 87 ? -5.680 2.356 14.232 1.00 92.81 87 ARG A C 1
ATOM 731 O O . ARG A 1 87 ? -5.208 3.485 14.266 1.00 92.81 87 ARG A O 1
ATOM 738 N N . LEU A 1 88 ? -6.517 1.959 13.277 1.00 92.06 88 LEU A N 1
ATOM 739 C CA . LEU A 1 88 ? -6.965 2.845 12.200 1.00 92.06 88 LEU A CA 1
ATOM 740 C C . LEU A 1 88 ? -7.782 4.028 12.737 1.00 92.06 88 LEU A C 1
ATOM 742 O O . LEU A 1 88 ? -7.699 5.119 12.183 1.00 92.06 88 LEU A O 1
ATOM 746 N N . GLU A 1 89 ? -8.545 3.827 13.813 1.00 91.50 89 GLU A N 1
ATOM 747 C CA . GLU A 1 89 ? -9.252 4.903 14.513 1.00 91.50 89 GLU A CA 1
ATOM 748 C C . GLU A 1 89 ? -8.287 5.839 15.252 1.00 91.50 89 GLU A C 1
ATOM 750 O O . GLU A 1 89 ? -8.438 7.056 15.167 1.00 91.50 89 GLU A O 1
ATOM 755 N N . ALA A 1 90 ? -7.273 5.295 15.931 1.00 92.19 90 ALA A N 1
ATOM 756 C CA . ALA A 1 90 ? -6.243 6.093 16.599 1.00 92.19 90 ALA A CA 1
ATOM 757 C C . ALA A 1 90 ? -5.393 6.911 15.609 1.00 92.19 90 ALA A C 1
ATOM 759 O O . ALA A 1 90 ? -5.044 8.055 15.893 1.00 92.19 90 ALA A O 1
ATOM 760 N N . ASP A 1 91 ? -5.106 6.351 14.434 1.00 92.12 91 ASP A N 1
ATOM 761 C CA . ASP A 1 91 ? -4.310 6.985 13.381 1.00 92.12 91 ASP A CA 1
ATOM 762 C C . ASP A 1 91 ? -5.168 7.750 12.356 1.00 92.12 91 ASP A C 1
ATOM 764 O O . ASP A 1 91 ? -4.672 8.115 11.289 1.00 92.12 91 ASP A O 1
ATOM 768 N N . ALA A 1 92 ? -6.445 8.020 12.652 1.00 88.88 92 ALA A N 1
ATOM 769 C CA . ALA A 1 92 ? -7.383 8.622 11.701 1.00 88.88 92 ALA A CA 1
ATOM 770 C C . ALA A 1 92 ? -6.891 9.958 11.113 1.00 88.88 92 ALA A C 1
ATOM 772 O O . ALA A 1 92 ? -7.126 10.232 9.941 1.00 88.88 92 ALA A O 1
ATOM 773 N N . GLU A 1 93 ? -6.149 10.761 11.883 1.00 87.75 93 GLU A N 1
ATOM 774 C CA . GLU A 1 93 ? -5.571 12.032 11.414 1.00 87.75 93 GLU A CA 1
ATOM 775 C C . GLU A 1 93 ? -4.454 11.852 10.370 1.00 87.75 93 GLU A C 1
ATOM 777 O O . GLU A 1 93 ? -4.150 12.771 9.613 1.00 87.75 93 GLU A O 1
ATOM 782 N N . GLN A 1 94 ? -3.841 10.669 10.300 1.00 88.31 94 GLN A N 1
ATOM 783 C CA . GLN A 1 94 ? -2.795 10.340 9.326 1.00 88.31 94 GLN A CA 1
ATOM 784 C C . GLN A 1 94 ? -3.367 9.701 8.051 1.00 88.31 94 GLN A C 1
ATOM 786 O O . GLN A 1 94 ? -2.635 9.491 7.079 1.00 88.31 94 GLN A O 1
ATOM 791 N N . ILE A 1 95 ? -4.660 9.357 8.042 1.00 89.19 95 ILE A N 1
ATOM 792 C CA . ILE A 1 95 ? -5.283 8.519 7.018 1.00 89.19 95 ILE A CA 1
ATOM 793 C C . ILE A 1 95 ? -6.367 9.305 6.286 1.00 89.19 95 ILE A C 1
ATOM 795 O O . ILE A 1 95 ? -7.437 9.582 6.812 1.00 89.19 95 ILE A O 1
ATOM 799 N N . GLN A 1 96 ? -6.135 9.571 5.001 1.00 84.25 96 GLN A N 1
ATOM 800 C CA . GLN A 1 96 ? -7.123 10.264 4.173 1.00 84.25 96 GLN A CA 1
ATOM 801 C C . GLN A 1 96 ? -8.351 9.394 3.852 1.00 84.25 96 GLN A C 1
ATOM 803 O O . GLN A 1 96 ? -9.471 9.888 3.731 1.00 84.25 96 GLN A O 1
ATOM 808 N N . CYS A 1 97 ? -8.143 8.100 3.605 1.00 87.75 97 CYS A N 1
ATOM 809 C CA . CYS A 1 97 ? -9.230 7.177 3.304 1.00 87.75 97 CYS A CA 1
ATOM 810 C C . CYS A 1 97 ? -8.814 5.724 3.523 1.00 87.75 97 CYS A C 1
ATOM 812 O O . CYS A 1 97 ? -7.670 5.349 3.266 1.00 87.75 97 CYS A O 1
ATOM 814 N N . ILE A 1 98 ? -9.785 4.893 3.893 1.00 91.25 98 ILE A N 1
ATOM 815 C CA . ILE A 1 98 ? -9.616 3.448 4.049 1.00 91.25 98 ILE A CA 1
ATOM 816 C C . ILE A 1 98 ? -10.424 2.755 2.957 1.00 91.25 98 ILE A C 1
ATOM 818 O O . ILE A 1 98 ? -11.571 3.122 2.706 1.00 91.25 98 ILE A O 1
ATOM 822 N N . VAL A 1 99 ? -9.837 1.750 2.309 1.00 91.25 99 VAL A N 1
ATOM 823 C CA . VAL A 1 99 ? -10.498 0.954 1.265 1.00 91.25 99 VAL A CA 1
ATOM 824 C C . VAL A 1 99 ? -10.679 -0.458 1.774 1.00 91.25 99 VAL A C 1
ATOM 826 O O . VAL A 1 99 ? -9.703 -1.102 2.154 1.00 91.25 99 VAL A O 1
ATOM 829 N N . SER A 1 100 ? -11.909 -0.956 1.779 1.00 90.75 100 SER A N 1
ATOM 830 C CA . SER A 1 100 ? -12.172 -2.334 2.182 1.00 90.75 100 SER A CA 1
ATOM 831 C C . SER A 1 100 ? -13.500 -2.835 1.615 1.00 90.75 100 SER A C 1
ATOM 833 O O . SER A 1 100 ? -14.287 -2.066 1.066 1.00 90.75 100 SER A O 1
ATOM 835 N N . LYS A 1 101 ? -13.754 -4.140 1.738 1.00 87.75 101 LYS A N 1
ATOM 836 C CA . LYS A 1 101 ? -15.063 -4.740 1.452 1.00 87.75 101 LYS A CA 1
ATOM 837 C C . LYS A 1 101 ? -15.886 -4.784 2.741 1.00 87.75 101 LYS A C 1
ATOM 839 O O . LYS A 1 101 ? -16.064 -5.856 3.309 1.00 87.75 101 LYS A O 1
ATOM 844 N N . ASP A 1 102 ? -16.289 -3.607 3.219 1.00 81.00 102 ASP A N 1
ATOM 845 C CA . ASP A 1 102 ? -17.103 -3.414 4.431 1.00 81.00 102 ASP A CA 1
ATOM 846 C C . ASP A 1 102 ? -16.490 -3.998 5.724 1.00 81.00 102 ASP A C 1
ATOM 848 O O . ASP A 1 102 ? -17.197 -4.308 6.679 1.00 81.00 102 ASP A O 1
ATOM 852 N N . LEU A 1 103 ? -15.160 -4.140 5.770 1.00 82.25 103 LEU A N 1
ATOM 853 C CA . LEU A 1 103 ? -14.419 -4.645 6.935 1.00 82.25 103 LEU A CA 1
ATOM 854 C C . LEU A 1 103 ? -14.187 -3.567 7.992 1.00 82.25 103 LEU A C 1
ATOM 856 O O . LEU A 1 103 ? -14.008 -3.880 9.163 1.00 82.25 103 LEU A O 1
ATOM 860 N N . VAL A 1 104 ? -14.143 -2.303 7.576 1.00 83.00 104 VAL A N 1
ATOM 861 C CA . VAL A 1 104 ? -13.928 -1.150 8.453 1.00 83.00 104 VAL A CA 1
ATOM 862 C C . VAL A 1 104 ? -15.067 -0.164 8.240 1.00 83.00 104 VAL A C 1
ATOM 864 O O . VAL A 1 104 ? -15.496 0.081 7.105 1.00 83.00 104 VAL A O 1
ATOM 867 N N . LYS A 1 105 ? -15.565 0.411 9.336 1.00 78.69 105 LYS A N 1
ATOM 868 C CA . LYS A 1 105 ? -16.606 1.439 9.297 1.00 78.69 105 LYS A CA 1
ATOM 869 C C . LYS A 1 105 ? -16.131 2.628 8.454 1.00 78.69 105 LYS A C 1
ATOM 871 O O . LYS A 1 105 ? -14.981 3.036 8.551 1.00 78.69 105 LYS A O 1
ATOM 876 N N . ASN A 1 106 ? -17.020 3.178 7.624 1.00 81.25 106 ASN A N 1
ATOM 877 C CA . ASN A 1 106 ? -16.725 4.284 6.700 1.00 81.25 106 ASN A CA 1
ATOM 878 C C . ASN A 1 106 ? -15.630 3.983 5.656 1.00 81.25 106 ASN A C 1
ATOM 880 O O . ASN A 1 106 ? -15.043 4.906 5.092 1.00 81.25 106 ASN A O 1
ATOM 884 N N . SER A 1 107 ? -15.346 2.707 5.382 1.00 87.50 107 SER A N 1
ATOM 885 C CA . SER A 1 107 ? -14.435 2.354 4.295 1.00 87.50 107 SER A CA 1
ATOM 886 C C . SER A 1 107 ? -15.088 2.520 2.923 1.00 87.50 107 SER A C 1
ATOM 888 O O . SER A 1 107 ? -16.293 2.350 2.740 1.00 87.50 107 SER A O 1
ATOM 890 N N . ILE A 1 108 ? -14.263 2.871 1.943 1.00 87.25 108 ILE A N 1
ATOM 891 C CA . ILE A 1 108 ? -14.660 3.046 0.551 1.00 87.25 108 ILE A CA 1
ATOM 892 C C . ILE A 1 108 ? -14.565 1.685 -0.159 1.00 87.25 108 ILE A C 1
ATOM 894 O O . ILE A 1 108 ? -13.556 0.988 0.002 1.00 87.25 108 ILE A O 1
ATOM 898 N N . PRO A 1 109 ? -15.545 1.307 -0.998 1.00 88.19 109 PRO A N 1
ATOM 899 C CA . PRO A 1 109 ? -15.446 0.098 -1.804 1.00 88.19 109 PRO A CA 1
ATOM 900 C C . PRO A 1 109 ? -14.281 0.143 -2.803 1.00 88.19 109 PRO A C 1
ATOM 902 O O . PRO A 1 109 ? -13.906 1.196 -3.332 1.00 88.19 109 PRO A O 1
ATOM 905 N N . PHE A 1 110 ? -13.737 -1.030 -3.131 1.00 87.50 110 PHE A N 1
ATOM 906 C CA . PHE A 1 110 ? -12.670 -1.153 -4.125 1.00 87.50 110 PHE A CA 1
ATOM 907 C C . PHE A 1 110 ? -13.042 -0.505 -5.469 1.00 87.50 110 PHE A C 1
ATOM 909 O O . PHE A 1 110 ? -14.164 -0.630 -5.960 1.00 87.50 110 PHE A O 1
ATOM 916 N N . GLY A 1 111 ? -12.077 0.191 -6.077 1.00 84.06 111 GLY A N 1
ATOM 917 C CA . GLY A 1 111 ? -12.245 0.860 -7.372 1.00 84.06 111 GLY A CA 1
ATOM 918 C C . GLY A 1 111 ? -12.967 2.212 -7.327 1.00 84.06 111 GLY A C 1
ATOM 919 O O . GLY A 1 111 ? -13.075 2.863 -8.366 1.00 84.06 111 GLY A O 1
ATOM 920 N N . GLN A 1 112 ? -13.427 2.670 -6.157 1.00 82.94 112 GLN A N 1
ATOM 921 C CA . GLN A 1 112 ? -14.130 3.955 -6.023 1.00 82.94 112 GLN A CA 1
ATOM 922 C C . GLN A 1 112 ? -13.252 5.099 -5.495 1.00 82.94 112 GLN A C 1
ATOM 924 O O . GLN A 1 112 ? -13.635 6.260 -5.592 1.00 82.94 112 GLN A O 1
ATOM 929 N N . THR A 1 113 ? -12.037 4.819 -5.020 1.00 81.44 113 THR A N 1
ATOM 930 C CA . THR A 1 113 ? -11.148 5.827 -4.407 1.00 81.44 113 THR A CA 1
ATOM 931 C C . THR A 1 113 ? -10.762 6.994 -5.310 1.00 81.44 113 THR A C 1
ATOM 933 O O . THR A 1 113 ? -10.487 8.088 -4.822 1.00 81.44 113 THR A O 1
ATOM 936 N N . GLN A 1 114 ? -10.735 6.784 -6.626 1.00 76.56 114 GLN A N 1
ATOM 937 C CA . GLN A 1 114 ? -10.403 7.827 -7.599 1.00 76.56 114 GLN A CA 1
ATOM 938 C C . GLN A 1 114 ? -11.614 8.682 -8.011 1.00 76.56 114 GLN A C 1
ATOM 940 O O . GLN A 1 114 ? -11.468 9.575 -8.843 1.00 76.56 114 GLN A O 1
ATOM 945 N N . LYS A 1 115 ? -12.796 8.433 -7.433 1.00 75.12 115 LYS A N 1
ATOM 946 C CA . LYS A 1 115 ? -14.044 9.160 -7.701 1.00 75.12 115 LYS A CA 1
ATOM 947 C C . LYS A 1 115 ? -14.622 9.729 -6.393 1.00 75.12 115 LYS A C 1
ATOM 949 O O . LYS A 1 115 ? -15.641 9.219 -5.931 1.00 75.12 115 LYS A O 1
ATOM 954 N N . PRO A 1 116 ? -13.972 10.734 -5.773 1.00 65.44 116 PRO A N 1
ATOM 955 C CA . PRO A 1 116 ? -14.495 11.342 -4.553 1.00 65.44 116 PRO A CA 1
ATOM 956 C C . PRO A 1 116 ? -15.858 11.989 -4.822 1.00 65.44 116 PRO A C 1
ATOM 958 O O . PRO A 1 116 ? -16.065 12.607 -5.871 1.00 65.44 116 PRO A O 1
ATOM 961 N N . GLN A 1 117 ? -16.780 11.840 -3.880 1.00 67.38 117 GLN A N 1
ATOM 962 C CA . GLN A 1 117 ? -18.060 12.541 -3.879 1.00 67.38 117 GLN A CA 1
ATOM 963 C C . GLN A 1 117 ? -17.878 13.991 -3.411 1.00 67.38 117 GLN A C 1
ATOM 965 O O . GLN A 1 117 ? -16.856 14.355 -2.833 1.00 67.38 117 GLN A O 1
ATOM 970 N N . LEU A 1 118 ? -18.891 14.832 -3.637 1.00 57.91 118 LEU A N 1
ATOM 971 C CA . LEU A 1 118 ? -18.850 16.265 -3.302 1.00 57.91 118 LEU A CA 1
ATOM 972 C C . LEU A 1 118 ? -18.577 16.555 -1.814 1.00 57.91 118 LEU A C 1
ATOM 974 O O . LEU A 1 118 ? -18.076 17.627 -1.497 1.00 57.91 118 LEU A O 1
ATOM 978 N N . TRP A 1 119 ? -18.895 15.615 -0.921 1.00 65.44 119 TRP A N 1
ATOM 979 C CA . TRP A 1 119 ? -18.718 15.735 0.530 1.00 65.44 119 TRP A CA 1
ATOM 980 C C . TRP A 1 119 ? -17.501 14.969 1.074 1.00 65.44 119 TRP A C 1
ATOM 982 O O . TRP A 1 119 ? -17.276 14.964 2.282 1.00 65.44 119 TRP A O 1
ATOM 992 N N . ASP A 1 120 ? -16.701 14.336 0.210 1.00 57.50 120 ASP A N 1
ATOM 993 C CA . ASP A 1 120 ? -15.483 13.612 0.591 1.00 57.50 120 ASP A CA 1
ATOM 994 C C . ASP A 1 120 ? -14.307 14.591 0.795 1.00 57.50 120 ASP A C 1
ATOM 996 O O . ASP A 1 120 ? -13.265 14.499 0.132 1.00 57.50 120 ASP A O 1
ATOM 1000 N N . TYR A 1 121 ? -14.483 15.566 1.690 1.00 58.03 121 TYR A N 1
ATOM 1001 C CA . TYR A 1 121 ? -13.452 16.543 2.039 1.00 58.03 121 TYR A CA 1
ATOM 1002 C C . TYR A 1 121 ? -12.234 15.845 2.650 1.00 58.03 121 TYR A C 1
ATOM 1004 O O . TYR A 1 121 ? -12.366 14.858 3.369 1.00 58.03 121 TYR A O 1
ATOM 1012 N N . ALA A 1 122 ? -11.038 16.346 2.333 1.00 53.16 122 ALA A N 1
ATOM 1013 C CA . ALA A 1 122 ? -9.778 15.684 2.671 1.00 53.16 122 ALA A CA 1
ATOM 1014 C C . ALA A 1 122 ? -9.543 15.520 4.184 1.00 53.16 122 ALA A C 1
ATOM 1016 O O . ALA A 1 122 ? -8.814 14.607 4.549 1.00 53.16 122 ALA A O 1
ATOM 1017 N N . ASP A 1 123 ? -10.220 16.323 5.018 1.00 54.06 123 ASP A N 1
ATOM 1018 C CA . ASP A 1 123 ? -9.950 16.423 6.458 1.00 54.06 123 ASP A CA 1
ATOM 1019 C C . ASP A 1 123 ? -11.221 16.403 7.336 1.00 54.06 123 ASP A C 1
ATOM 1021 O O . ASP A 1 123 ? -11.171 16.797 8.496 1.00 54.06 123 ASP A O 1
ATOM 1025 N N . ASN A 1 124 ? -12.401 16.045 6.800 1.00 53.28 124 ASN A N 1
ATOM 1026 C CA . ASN A 1 124 ? -13.710 16.244 7.473 1.00 53.28 124 ASN A CA 1
ATOM 1027 C C . ASN A 1 124 ? -13.989 17.692 7.950 1.00 53.28 124 ASN A C 1
ATOM 1029 O O . ASN A 1 124 ? -15.004 17.957 8.594 1.00 53.28 124 ASN A O 1
ATOM 1033 N N . VAL A 1 125 ? -13.119 18.646 7.613 1.00 52.41 125 VAL A N 1
ATOM 1034 C CA . VAL A 1 125 ? -13.311 20.068 7.863 1.00 52.41 125 VAL A CA 1
ATOM 1035 C C . VAL A 1 125 ? -14.232 20.608 6.780 1.00 52.41 125 VAL A C 1
ATOM 1037 O O . VAL A 1 125 ? -13.903 20.595 5.592 1.00 52.41 125 VAL A O 1
ATOM 1040 N N . ASP A 1 126 ? -15.394 21.101 7.199 1.00 56.94 126 ASP A N 1
ATOM 1041 C CA . ASP A 1 126 ? -16.278 21.864 6.332 1.00 56.94 126 ASP A CA 1
ATOM 1042 C C . ASP A 1 126 ? -15.536 23.119 5.849 1.00 56.94 126 ASP A C 1
ATOM 1044 O O . ASP A 1 126 ? -15.350 24.096 6.577 1.00 56.94 126 ASP A O 1
ATOM 1048 N N . THR A 1 127 ? -15.081 23.069 4.599 1.00 60.72 127 THR A N 1
ATOM 1049 C CA . THR A 1 127 ? -14.396 24.179 3.924 1.00 60.72 127 THR A CA 1
ATOM 1050 C C . THR A 1 127 ? -15.166 25.502 3.984 1.00 60.72 127 THR A C 1
ATOM 1052 O O . THR A 1 127 ? -14.531 26.556 4.028 1.00 60.72 127 THR A O 1
ATOM 1055 N N . ILE A 1 128 ? -16.504 25.486 4.051 1.00 65.38 128 ILE A N 1
ATOM 1056 C CA . ILE A 1 128 ? -17.304 26.707 4.228 1.00 65.38 128 ILE A CA 1
ATOM 1057 C C . ILE A 1 128 ? -17.123 27.245 5.646 1.00 65.38 128 ILE A C 1
ATOM 1059 O O . ILE A 1 128 ? -16.854 28.432 5.822 1.00 65.38 128 ILE A O 1
ATOM 1063 N N . THR A 1 129 ? -17.183 26.377 6.653 1.00 59.62 129 THR A N 1
ATOM 1064 C CA . THR A 1 129 ? -16.905 26.750 8.043 1.00 59.62 129 THR A CA 1
ATOM 1065 C C . THR A 1 129 ? -15.479 27.298 8.204 1.00 59.62 129 THR A C 1
ATOM 1067 O O . THR A 1 129 ? -15.305 28.363 8.795 1.00 59.62 129 THR A O 1
ATOM 1070 N N . PHE A 1 130 ? -14.458 26.672 7.609 1.00 61.41 130 PHE A N 1
ATOM 1071 C CA . PHE A 1 130 ? -13.075 27.179 7.644 1.00 61.41 130 PHE A CA 1
ATOM 1072 C C . PHE A 1 130 ? -12.947 28.604 7.066 1.00 61.41 130 PHE A C 1
ATOM 1074 O O . PHE A 1 130 ? -12.351 29.487 7.691 1.00 61.41 130 PHE A O 1
ATOM 1081 N N . LEU A 1 131 ? -13.572 28.860 5.911 1.00 64.56 131 LEU A N 1
ATOM 1082 C CA . LEU A 1 131 ? -13.567 30.180 5.269 1.00 64.56 131 LEU A CA 1
ATOM 1083 C C . LEU A 1 131 ? -14.341 31.243 6.065 1.00 64.56 131 LEU A C 1
ATOM 1085 O O . LEU A 1 131 ? -13.975 32.414 6.024 1.00 64.56 131 LEU A O 1
ATOM 1089 N N . LEU A 1 132 ? -15.385 30.856 6.803 1.00 72.38 132 LEU A N 1
ATOM 1090 C CA . LEU A 1 132 ? -16.193 31.774 7.617 1.00 72.38 132 LEU A CA 1
ATOM 1091 C C . LEU A 1 132 ? -15.586 32.075 8.997 1.00 72.38 132 LEU A C 1
ATOM 1093 O O . LEU A 1 132 ? -15.905 33.110 9.583 1.00 72.38 132 LEU A O 1
ATOM 1097 N N . THR A 1 133 ? -14.725 31.196 9.520 1.00 64.50 133 THR A N 1
ATOM 1098 C CA . THR A 1 133 ? -14.134 31.330 10.869 1.00 64.50 133 THR A CA 1
ATOM 1099 C C . THR A 1 133 ? -12.779 32.046 10.859 1.00 64.50 133 THR A C 1
ATOM 1101 O O . THR A 1 133 ? -12.282 32.440 11.910 1.00 64.50 133 THR A O 1
ATOM 1104 N N . THR A 1 134 ? -12.189 32.261 9.680 1.00 52.22 134 THR A N 1
ATOM 1105 C CA . THR A 1 134 ? -10.962 33.053 9.538 1.00 52.22 134 THR A CA 1
ATOM 1106 C C . THR A 1 134 ? -11.310 34.545 9.632 1.00 52.22 134 THR A C 1
ATOM 1108 O O . THR A 1 134 ? -11.685 35.172 8.641 1.00 52.22 134 THR A O 1
ATOM 1111 N N . LYS A 1 135 ? -11.225 35.103 10.842 1.00 48.44 135 LYS A N 1
ATOM 1112 C CA . LYS A 1 135 ? -11.199 36.545 11.121 1.00 48.44 135 LYS A CA 1
ATOM 1113 C C . LYS A 1 135 ? -9.914 36.916 11.839 1.00 48.44 135 LYS A C 1
ATOM 1115 O O . LYS A 1 135 ? -9.513 36.143 12.735 1.00 48.44 135 LYS A O 1
#